Protein AF-A0A2D6ZMK0-F1 (afdb_monomer)

Solvent-accessible surface area (backbone atoms only — not comparable to full-atom values): 4923 Å² total; per-residue (Å²): 138,87,80,89,81,74,58,67,70,60,50,51,50,52,26,54,78,47,65,39,52,63,54,86,86,76,93,67,90,63,92,81,75,87,68,61,60,58,74,43,44,65,41,62,50,99,88,69,50,80,77,51,64,48,64,70,88,80,52,72,66,63,52,49,56,53,54,52,49,57,64,70,78,100

pLDDT: mean 91.14, std 6.4, range [56.69, 97.12]

Mean predicted aligned error: 4.07 Å

Radius of gyration: 15.26 Å; Cα contacts (8 Å, |Δi|>4): 62; chains: 1; bounding box: 39×21×39 Å

Sequence (74 aa):
FTGITGDIEVIYKLATDLTLPFVPVLGSDNSNYDMDHSMNLAVIDPNGNYFGFFKSPHTPEKMAQVLESIITFN

Secondary structure (DSSP, 8-state):
-------HHHHHHHHHHTT--B----S-S-S-----B---EEEE-TTS-EEEEEPSS--HHHHHHHHHHHHH--

Nearest PDB structures (foldseek):
  1wp0-assembly1_A  TM=7.320E-01  e=3.675E-02  Homo sapiens
  2gt6-assembly1_A  TM=6.933E-01  e=2.381E-01  Homo sapiens
  2b7j-assembly4_D  TM=6.870E-01  e=2.889E-01  Saccharomyces cerevisiae
  2rli-assembly1_A  TM=6.398E-01  e=3.287E-01  Homo sapiens
  2hrn-assembly1_A  TM=6.094E-01  e=3.987E-01  Homo sapiens

Foldseek 3Di:
DDDDDDDPVVVCVVCVVQVWDWDDDPPDPDPDDDTGTAPKAWDADPVGDTDHIDHPPDDPVNVVVVVVCVVVVD

Structure (mmCIF, N/CA/C/O backbone):
data_AF-A0A2D6ZMK0-F1
#
_entry.id   AF-A0A2D6ZMK0-F1
#
loop_
_atom_site.group_PDB
_atom_site.id
_atom_site.type_symbol
_atom_site.label_atom_id
_atom_site.label_alt_id
_atom_site.label_comp_id
_atom_site.label_asym_id
_atom_site.label_entity_id
_atom_site.label_seq_id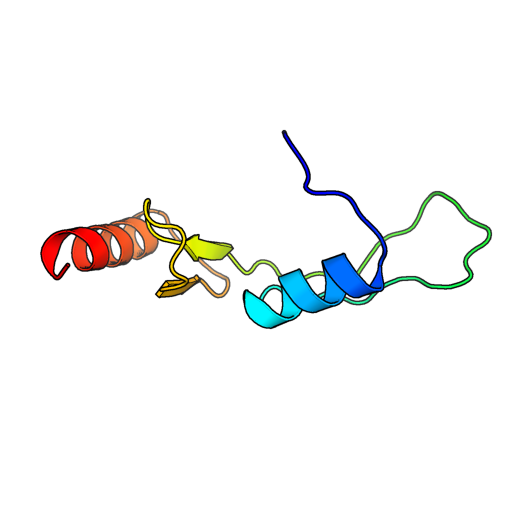
_atom_site.pdbx_PDB_ins_code
_atom_site.Cartn_x
_atom_site.Cartn_y
_atom_site.Cartn_z
_atom_site.occupancy
_atom_site.B_iso_or_equiv
_atom_site.auth_seq_id
_atom_site.auth_comp_id
_atom_site.auth_asym_id
_atom_site.auth_atom_id
_atom_site.pdbx_PDB_model_num
ATOM 1 N N . PHE A 1 1 ? 4.998 -15.878 1.702 1.00 79.81 1 PHE A N 1
ATOM 2 C CA . PHE A 1 1 ? 4.415 -14.639 1.153 1.00 79.81 1 PHE A CA 1
ATOM 3 C C . PHE A 1 1 ? 3.757 -14.989 -0.168 1.00 79.81 1 PHE A C 1
ATOM 5 O O . PHE A 1 1 ? 4.365 -15.733 -0.929 1.00 79.81 1 PHE A O 1
ATOM 12 N N . THR A 1 2 ? 2.546 -14.495 -0.416 1.00 91.56 2 THR A N 1
ATOM 13 C CA . THR A 1 2 ? 1.852 -14.665 -1.698 1.00 91.56 2 THR A CA 1
ATOM 14 C C . THR A 1 2 ? 1.758 -13.295 -2.344 1.00 91.56 2 THR A C 1
ATOM 16 O O . THR A 1 2 ? 1.073 -12.421 -1.820 1.00 91.56 2 THR A O 1
ATOM 19 N N . GLY A 1 3 ? 2.485 -13.098 -3.440 1.00 88.62 3 GLY A N 1
ATOM 20 C CA . GLY A 1 3 ? 2.411 -11.873 -4.228 1.00 88.62 3 GLY A CA 1
ATOM 21 C C . GLY A 1 3 ? 1.324 -11.976 -5.290 1.00 88.62 3 GLY A C 1
ATOM 22 O O . GLY A 1 3 ? 1.142 -13.036 -5.890 1.00 88.62 3 GLY A O 1
ATOM 23 N N . ILE A 1 4 ? 0.628 -10.870 -5.542 1.00 89.06 4 ILE A N 1
ATOM 24 C CA . ILE A 1 4 ? -0.197 -10.724 -6.743 1.00 89.06 4 ILE A CA 1
ATOM 25 C C . ILE A 1 4 ? 0.753 -10.426 -7.907 1.00 89.06 4 ILE A C 1
ATOM 27 O O . ILE A 1 4 ? 1.629 -9.573 -7.790 1.00 89.06 4 ILE A O 1
ATOM 31 N N . THR A 1 5 ? 0.595 -11.150 -9.012 1.00 92.69 5 THR A N 1
ATOM 32 C CA . THR A 1 5 ? 1.397 -10.986 -10.233 1.00 92.69 5 THR A CA 1
ATOM 33 C C . THR A 1 5 ? 0.474 -10.741 -11.422 1.00 92.69 5 THR A C 1
ATOM 35 O O . THR A 1 5 ? -0.710 -11.075 -11.366 1.00 92.69 5 THR A O 1
ATOM 38 N N . GLY A 1 6 ? 0.995 -10.125 -12.479 1.00 93.88 6 GLY A N 1
ATOM 39 C CA . GLY A 1 6 ? 0.238 -9.789 -13.680 1.00 93.88 6 GLY A CA 1
ATOM 40 C C . GLY A 1 6 ? 0.991 -8.787 -14.546 1.00 93.88 6 GLY A C 1
ATOM 41 O O . GLY A 1 6 ? 2.101 -8.376 -14.201 1.00 93.88 6 GLY A O 1
ATOM 42 N N . ASP A 1 7 ? 0.373 -8.389 -15.654 1.00 94.88 7 ASP A N 1
ATOM 43 C CA . ASP A 1 7 ? 0.927 -7.368 -16.540 1.00 94.88 7 ASP A CA 1
ATOM 44 C C . ASP A 1 7 ? 1.112 -6.038 -15.800 1.00 94.88 7 ASP A C 1
ATOM 46 O O . ASP A 1 7 ? 0.307 -5.665 -14.939 1.00 94.88 7 ASP A O 1
ATOM 50 N N . ILE A 1 8 ? 2.169 -5.298 -16.150 1.00 92.00 8 ILE A N 1
ATOM 51 C CA . ILE A 1 8 ? 2.559 -4.090 -15.411 1.00 92.00 8 ILE A CA 1
ATOM 52 C C . ILE A 1 8 ? 1.449 -3.034 -15.372 1.00 92.00 8 ILE A C 1
ATOM 54 O O . ILE A 1 8 ? 1.273 -2.374 -14.353 1.00 92.00 8 ILE A O 1
ATOM 58 N N . GLU A 1 9 ? 0.650 -2.919 -16.431 1.00 94.38 9 GLU A N 1
ATOM 59 C CA . GLU A 1 9 ? -0.487 -1.995 -16.497 1.00 94.38 9 GLU A CA 1
ATOM 60 C C . GLU A 1 9 ? -1.578 -2.352 -15.476 1.00 94.38 9 GLU A C 1
ATOM 62 O O . GLU A 1 9 ? -2.125 -1.472 -14.808 1.00 94.38 9 GLU A O 1
ATOM 67 N N . VAL A 1 10 ? -1.854 -3.649 -15.299 1.00 96.19 10 VAL A N 1
ATOM 68 C CA . VAL A 1 10 ? -2.844 -4.153 -14.336 1.00 96.19 10 VAL A CA 1
ATOM 69 C C . VAL A 1 10 ? -2.353 -3.932 -12.908 1.00 96.19 10 VAL A C 1
ATOM 71 O O . VAL A 1 10 ? -3.108 -3.446 -12.065 1.00 96.19 10 VAL A O 1
ATOM 74 N N . ILE A 1 11 ? -1.078 -4.228 -12.639 1.00 95.75 11 ILE A N 1
ATOM 75 C CA . ILE A 1 11 ? -0.468 -4.010 -11.321 1.00 95.75 11 ILE A CA 1
ATOM 76 C C . ILE A 1 11 ? -0.403 -2.516 -10.984 1.00 95.75 11 ILE A C 1
ATOM 78 O O . ILE A 1 11 ? -0.736 -2.129 -9.866 1.00 95.75 11 ILE A O 1
ATOM 82 N N . TYR A 1 12 ? -0.037 -1.664 -11.944 1.00 95.12 12 TYR A N 1
ATOM 83 C CA . TYR A 1 12 ? 0.010 -0.214 -11.753 1.00 95.12 12 TYR A CA 1
ATOM 84 C C . TYR A 1 12 ? -1.376 0.372 -11.467 1.00 95.12 12 TYR A C 1
ATOM 86 O O . TYR A 1 12 ? -1.529 1.211 -10.572 1.00 95.12 12 TYR A O 1
ATOM 94 N N . LYS A 1 13 ? -2.406 -0.109 -12.176 1.00 96.00 13 LYS A N 1
ATOM 95 C CA . LYS A 1 13 ? -3.795 0.263 -11.900 1.00 96.00 13 LYS A CA 1
ATOM 96 C C . LYS A 1 13 ? -4.226 -0.170 -10.499 1.00 96.00 13 LYS A C 1
ATOM 98 O O . LYS A 1 13 ? -4.716 0.668 -9.750 1.00 96.00 13 LYS A O 1
ATOM 103 N N . LEU A 1 14 ? -3.996 -1.431 -10.127 1.00 95.75 14 LEU A N 1
ATOM 104 C CA . LEU A 1 14 ? -4.331 -1.946 -8.795 1.00 95.75 14 LEU A CA 1
ATOM 105 C C . LEU A 1 14 ? -3.653 -1.131 -7.685 1.00 95.75 14 LEU A C 1
ATOM 107 O O . LEU A 1 14 ? -4.295 -0.739 -6.714 1.00 95.75 14 LEU A O 1
ATOM 111 N N . ALA A 1 15 ? -2.361 -0.850 -7.842 1.00 96.44 15 ALA A N 1
ATOM 112 C CA . ALA A 1 15 ? -1.598 -0.058 -6.889 1.00 96.44 15 ALA A CA 1
ATOM 113 C C . ALA A 1 15 ? -2.141 1.372 -6.760 1.00 96.44 15 ALA A C 1
ATOM 115 O O . ALA A 1 15 ? -2.239 1.894 -5.652 1.00 96.44 15 ALA A O 1
ATOM 116 N N . THR A 1 16 ? -2.532 1.992 -7.874 1.00 96.06 16 THR A N 1
ATOM 117 C CA . THR A 1 16 ? -3.139 3.330 -7.881 1.00 96.06 16 THR A CA 1
ATOM 118 C C . THR A 1 16 ? -4.496 3.327 -7.181 1.00 96.06 16 THR A C 1
ATOM 120 O O . THR A 1 16 ? -4.728 4.165 -6.310 1.00 96.06 16 THR A O 1
ATOM 123 N N . ASP A 1 17 ? -5.358 2.360 -7.506 1.00 95.88 17 ASP A N 1
ATOM 124 C CA . ASP A 1 17 ? -6.699 2.223 -6.924 1.00 95.88 17 ASP A CA 1
ATOM 125 C C . ASP A 1 17 ? -6.643 1.987 -5.396 1.00 95.88 17 ASP A C 1
ATOM 127 O O . ASP A 1 17 ? -7.547 2.402 -4.674 1.00 95.88 17 ASP A O 1
ATOM 131 N N . LEU A 1 18 ? -5.563 1.374 -4.890 1.00 96.62 18 LEU A N 1
ATOM 132 C CA . LEU A 1 18 ? -5.338 1.096 -3.463 1.00 96.62 18 LEU A CA 1
ATOM 133 C C . LEU A 1 18 ? -4.441 2.122 -2.742 1.00 96.62 18 LEU A C 1
ATOM 135 O O . LEU A 1 18 ? -4.074 1.912 -1.584 1.00 96.62 18 LEU A O 1
ATOM 139 N N . THR A 1 19 ? -4.053 3.218 -3.399 1.00 97.12 19 THR A N 1
ATOM 140 C CA . THR A 1 19 ? -3.129 4.227 -2.843 1.00 97.12 19 THR A CA 1
ATOM 141 C C . THR A 1 19 ? -1.776 3.636 -2.399 1.00 97.12 19 THR A C 1
ATOM 143 O O . THR A 1 19 ? -1.194 4.025 -1.383 1.00 97.12 19 THR A O 1
ATOM 146 N N . LEU A 1 20 ? -1.234 2.708 -3.188 1.00 96.62 20 LEU A N 1
ATOM 147 C CA . LEU A 1 20 ? 0.057 2.039 -2.991 1.00 96.62 20 LEU A CA 1
ATOM 148 C C . LEU A 1 20 ? 1.061 2.431 -4.093 1.00 96.62 20 LEU A C 1
ATOM 150 O O . LEU A 1 20 ? 1.532 1.560 -4.823 1.00 96.62 20 LEU A O 1
ATOM 154 N N . PRO A 1 21 ? 1.393 3.724 -4.275 1.00 95.12 21 PRO A N 1
ATOM 155 C CA . PRO A 1 21 ? 2.166 4.157 -5.432 1.00 95.12 21 PRO A CA 1
ATOM 156 C C . PRO A 1 21 ? 3.556 3.518 -5.462 1.00 95.12 21 PRO A C 1
ATOM 158 O O . PRO A 1 21 ? 4.206 3.327 -4.428 1.00 95.12 21 PRO A O 1
ATOM 161 N N . PHE A 1 22 ? 4.007 3.235 -6.678 1.00 95.62 22 PHE A N 1
ATOM 162 C CA . PHE A 1 22 ? 5.344 2.754 -6.984 1.00 95.62 22 PHE A CA 1
ATOM 163 C C . PHE A 1 22 ? 5.781 3.252 -8.367 1.00 95.62 22 PHE A C 1
ATOM 165 O O . PHE A 1 22 ? 4.940 3.656 -9.176 1.00 95.62 22 PHE A O 1
ATOM 172 N N . VAL A 1 23 ? 7.086 3.230 -8.640 1.00 94.62 23 VAL A N 1
ATOM 173 C CA . VAL A 1 23 ? 7.654 3.651 -9.929 1.00 94.62 23 VAL A CA 1
ATOM 174 C C . VAL A 1 23 ? 8.192 2.426 -10.668 1.00 94.62 23 VAL A C 1
ATOM 176 O O . VAL A 1 23 ? 9.202 1.872 -10.241 1.00 94.62 23 VAL A O 1
ATOM 179 N N . PRO A 1 24 ? 7.555 1.970 -11.762 1.00 89.88 24 PRO A N 1
ATOM 180 C CA . PRO A 1 24 ? 8.052 0.821 -12.506 1.00 89.88 24 PRO A CA 1
ATOM 181 C C . PRO A 1 24 ? 9.393 1.123 -13.180 1.00 89.88 24 PRO A C 1
ATOM 183 O O . PRO A 1 24 ? 9.574 2.181 -13.784 1.00 89.88 24 PRO A O 1
ATOM 186 N N . VAL A 1 25 ? 10.305 0.152 -13.153 1.00 90.00 25 VAL A N 1
ATOM 187 C CA . VAL A 1 25 ? 11.533 0.175 -13.956 1.00 90.00 25 VAL A CA 1
ATOM 188 C C . VAL A 1 25 ? 11.238 -0.501 -15.294 1.00 90.00 25 VAL A C 1
ATOM 190 O O . VAL A 1 25 ? 10.993 -1.704 -15.347 1.00 90.00 25 VAL A O 1
ATOM 193 N N . LEU A 1 26 ? 11.223 0.276 -16.378 1.00 85.44 26 LEU A N 1
ATOM 194 C CA . LEU A 1 26 ? 10.891 -0.205 -17.723 1.00 85.44 26 LEU A CA 1
ATOM 195 C C . LEU A 1 26 ? 12.138 -0.244 -18.612 1.00 85.44 26 LEU A C 1
ATOM 197 O O . LEU A 1 26 ? 12.952 0.675 -18.583 1.00 85.44 26 LEU A O 1
ATOM 201 N N . GLY A 1 27 ? 12.266 -1.292 -19.432 1.00 84.50 27 GLY A N 1
ATOM 202 C CA . GLY A 1 27 ? 13.321 -1.391 -20.449 1.00 84.50 27 GLY A CA 1
ATOM 203 C C . GLY A 1 27 ? 14.734 -1.668 -19.921 1.00 84.50 27 GLY A C 1
ATOM 204 O O . GLY A 1 27 ? 15.691 -1.478 -20.665 1.00 84.50 27 GLY A O 1
ATOM 205 N N . SER A 1 28 ? 14.876 -2.108 -18.667 1.00 85.50 28 SER A N 1
ATOM 206 C CA . SER A 1 28 ? 16.156 -2.564 -18.111 1.00 85.50 28 SER A CA 1
ATOM 207 C C . SER A 1 28 ? 16.517 -3.952 -18.649 1.00 85.50 28 SER A C 1
ATOM 209 O O . SER A 1 28 ? 15.686 -4.859 -18.641 1.00 85.50 28 SER A O 1
ATOM 211 N N . ASP A 1 29 ? 17.763 -4.128 -19.081 1.00 87.25 29 ASP A N 1
ATOM 212 C CA . ASP A 1 29 ? 18.372 -5.425 -19.402 1.00 87.25 29 ASP A CA 1
ATOM 213 C C . ASP A 1 29 ? 18.906 -6.147 -18.151 1.00 87.25 29 ASP A C 1
ATOM 215 O O . ASP A 1 29 ? 19.150 -7.355 -18.171 1.00 87.25 29 ASP A O 1
ATOM 219 N N . ASN A 1 30 ? 19.047 -5.419 -17.042 1.00 88.81 30 ASN A N 1
ATOM 220 C CA . ASN A 1 30 ? 19.426 -5.959 -15.749 1.00 88.81 30 ASN A CA 1
ATOM 221 C C . ASN A 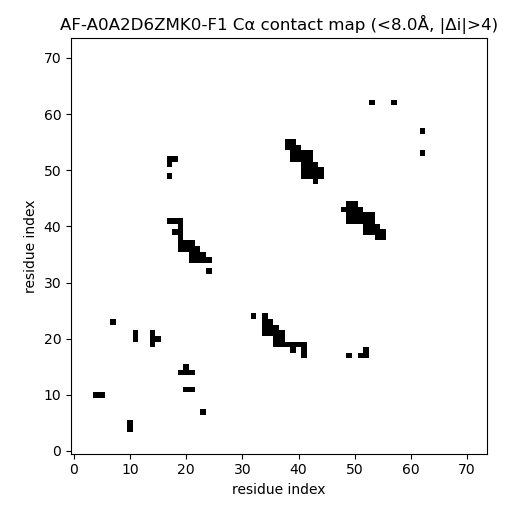1 30 ? 18.201 -6.514 -15.007 1.00 88.81 30 ASN A C 1
ATOM 223 O O . ASN A 1 30 ? 17.255 -5.782 -14.709 1.00 88.81 30 ASN A O 1
ATOM 227 N N . SER A 1 31 ? 18.257 -7.802 -14.659 1.00 84.44 31 SER A N 1
ATOM 228 C CA . SER A 1 31 ? 17.229 -8.494 -13.874 1.00 84.44 31 SER A CA 1
ATOM 229 C C . SER A 1 31 ? 17.267 -8.171 -12.376 1.00 84.44 31 SER A C 1
ATOM 231 O O . SER A 1 31 ? 16.325 -8.503 -11.664 1.00 84.44 31 SER A O 1
ATOM 233 N N . ASN A 1 32 ? 18.348 -7.560 -11.886 1.00 92.38 32 ASN A N 1
ATOM 234 C CA . ASN A 1 32 ? 18.520 -7.156 -10.493 1.00 92.38 32 ASN A CA 1
ATOM 235 C C . ASN A 1 32 ? 18.421 -5.633 -10.400 1.00 92.38 32 ASN A C 1
ATOM 237 O O . ASN A 1 32 ? 19.369 -4.924 -10.742 1.00 92.38 32 ASN A O 1
ATOM 241 N N . TYR A 1 33 ? 17.283 -5.135 -9.934 1.00 90.31 33 TYR A N 1
ATOM 242 C CA . TYR A 1 33 ? 17.036 -3.706 -9.800 1.00 90.31 33 TYR A CA 1
ATOM 243 C C . TYR A 1 33 ? 16.292 -3.401 -8.503 1.00 90.31 33 TYR A C 1
ATOM 245 O O . TYR A 1 33 ? 15.530 -4.225 -7.997 1.00 90.31 33 TYR A O 1
ATOM 253 N N . ASP A 1 34 ? 16.508 -2.188 -8.007 1.00 91.75 34 ASP A N 1
ATOM 254 C CA . ASP A 1 34 ? 15.694 -1.600 -6.953 1.00 91.75 34 ASP A CA 1
ATOM 255 C C . ASP A 1 34 ? 14.520 -0.842 -7.571 1.00 91.75 34 ASP A C 1
ATOM 257 O O . ASP A 1 34 ? 14.582 -0.380 -8.714 1.00 91.75 34 ASP A O 1
ATOM 261 N N . MET A 1 35 ? 13.440 -0.705 -6.808 1.00 91.31 35 MET A N 1
ATOM 262 C CA . MET A 1 35 ? 12.244 -0.003 -7.249 1.00 91.31 35 MET A CA 1
ATOM 263 C C . MET A 1 35 ? 11.747 0.923 -6.148 1.00 91.31 35 MET A C 1
ATOM 265 O O . MET A 1 35 ? 11.522 0.483 -5.020 1.00 91.31 35 MET A O 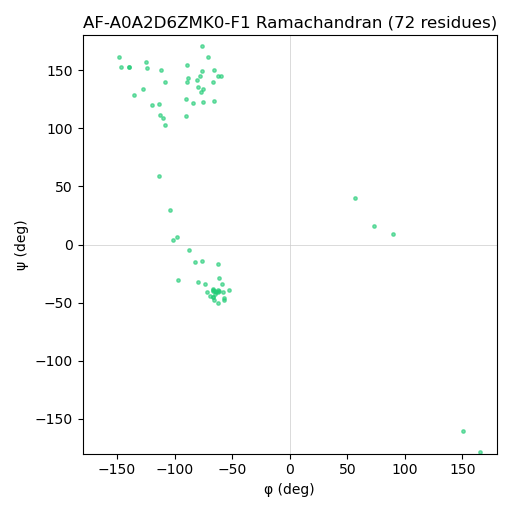1
ATOM 269 N N . ASP A 1 36 ? 11.511 2.186 -6.495 1.00 94.94 36 ASP A N 1
ATOM 270 C CA . ASP A 1 36 ? 10.855 3.114 -5.584 1.00 94.94 36 ASP A CA 1
ATOM 271 C C . ASP A 1 36 ? 9.413 2.661 -5.344 1.00 94.94 36 ASP A C 1
ATOM 273 O O . ASP A 1 36 ? 8.608 2.519 -6.273 1.00 94.94 36 ASP A O 1
ATOM 277 N N . HIS A 1 37 ? 9.075 2.451 -4.075 1.00 95.19 37 HIS A N 1
ATOM 278 C CA . HIS A 1 37 ? 7.743 2.052 -3.647 1.00 95.19 37 HIS A CA 1
ATOM 279 C C . HIS A 1 37 ? 7.329 2.787 -2.371 1.00 95.19 37 HIS A C 1
ATOM 281 O O . HIS A 1 37 ? 8.151 3.183 -1.542 1.00 95.19 37 HIS A O 1
ATOM 287 N N . SER A 1 38 ? 6.022 2.958 -2.186 1.00 95.56 38 SER A N 1
ATOM 288 C CA . SER A 1 38 ? 5.489 3.453 -0.918 1.00 95.56 38 SER A CA 1
ATOM 289 C C . SER A 1 38 ? 5.601 2.410 0.200 1.00 95.56 38 SER A C 1
ATOM 291 O O . SER A 1 38 ? 5.728 1.212 -0.043 1.00 95.56 38 SER A O 1
ATOM 293 N N . MET A 1 39 ? 5.505 2.873 1.445 1.00 95.44 39 MET A N 1
ATOM 294 C CA . MET A 1 39 ? 5.273 2.028 2.626 1.00 95.44 39 MET A CA 1
ATOM 295 C C . MET A 1 39 ? 3.817 2.144 3.100 1.00 95.44 39 MET A C 1
ATOM 297 O O . MET A 1 39 ? 3.537 2.083 4.296 1.00 95.44 39 MET A O 1
ATOM 301 N N . ASN A 1 40 ? 2.895 2.403 2.171 1.00 96.25 40 ASN A N 1
ATOM 302 C CA . ASN A 1 40 ? 1.481 2.480 2.500 1.00 96.25 40 ASN A CA 1
ATOM 303 C C . ASN A 1 40 ? 0.912 1.069 2.691 1.00 96.25 40 ASN A C 1
ATOM 305 O O . ASN A 1 40 ? 1.348 0.120 2.040 1.00 96.25 40 ASN A O 1
ATOM 309 N N . LEU A 1 41 ? -0.090 0.942 3.559 1.00 95.75 41 LEU A N 1
ATOM 310 C CA . LEU A 1 41 ? -0.847 -0.297 3.748 1.00 95.75 41 LEU A CA 1
ATOM 311 C C . LEU A 1 41 ? -2.314 -0.034 3.416 1.00 95.75 41 LEU A C 1
ATOM 313 O O . LEU A 1 41 ? -2.934 0.805 4.065 1.00 95.75 41 LEU A O 1
ATOM 317 N N . ALA A 1 42 ? -2.870 -0.735 2.431 1.00 95.25 42 ALA A N 1
ATOM 318 C CA . ALA A 1 42 ? -4.286 -0.631 2.089 1.00 95.25 42 ALA A CA 1
ATOM 319 C C . ALA A 1 42 ? -5.151 -1.428 3.079 1.00 95.25 42 ALA A C 1
ATOM 321 O O . ALA A 1 42 ? -4.752 -2.496 3.547 1.00 95.25 42 ALA A O 1
ATOM 322 N N . VAL A 1 43 ? -6.346 -0.918 3.375 1.00 93.50 43 VAL A N 1
ATOM 323 C CA . VAL A 1 43 ? -7.342 -1.553 4.243 1.00 93.50 43 VAL A CA 1
ATOM 324 C C . VAL A 1 43 ? -8.546 -1.940 3.399 1.00 93.50 43 VAL A C 1
ATOM 326 O O . VAL A 1 43 ? -9.172 -1.093 2.758 1.00 93.50 43 VAL A O 1
ATOM 329 N N . ILE A 1 44 ? -8.852 -3.232 3.402 1.00 90.75 44 ILE A N 1
ATOM 330 C CA . ILE A 1 44 ? -9.945 -3.839 2.646 1.00 90.75 44 ILE A CA 1
ATOM 331 C C . ILE A 1 44 ? -10.776 -4.657 3.638 1.00 90.75 44 ILE A C 1
ATOM 333 O O . ILE A 1 44 ? -10.204 -5.367 4.468 1.00 90.75 44 ILE A O 1
ATOM 337 N N . ASP A 1 45 ? -12.102 -4.537 3.588 1.00 86.25 45 ASP A N 1
ATOM 338 C CA . ASP A 1 45 ? -12.992 -5.340 4.436 1.00 86.25 45 ASP A CA 1
ATOM 339 C C . ASP A 1 45 ? -13.125 -6.795 3.930 1.00 86.25 45 ASP A C 1
ATOM 341 O O . ASP A 1 45 ? -12.692 -7.123 2.821 1.00 86.25 45 ASP A O 1
ATOM 345 N N . PRO A 1 46 ? -13.759 -7.696 4.704 1.00 85.44 46 PRO A N 1
ATOM 346 C CA . PRO A 1 46 ? -13.993 -9.073 4.264 1.00 85.44 46 PRO A CA 1
ATOM 347 C C . PRO A 1 46 ? -14.887 -9.225 3.019 1.00 85.44 46 PRO A C 1
ATOM 349 O O . PRO A 1 46 ? -14.875 -10.291 2.408 1.00 85.44 46 PRO A O 1
ATOM 352 N N . ASN A 1 47 ? -15.653 -8.196 2.638 1.00 89.19 47 ASN A N 1
ATOM 353 C CA . ASN A 1 47 ? -16.483 -8.190 1.428 1.00 89.19 47 ASN A CA 1
ATOM 354 C C . ASN A 1 47 ? -15.707 -7.709 0.186 1.00 89.19 47 ASN A C 1
ATOM 356 O O . ASN A 1 47 ? -16.243 -7.750 -0.920 1.00 89.19 47 ASN A O 1
ATOM 360 N N . GLY A 1 48 ? -14.454 -7.269 0.350 1.00 89.50 48 GLY A N 1
ATOM 361 C CA . GLY A 1 48 ? -13.602 -6.762 -0.723 1.00 89.50 48 GLY A CA 1
ATOM 362 C C . GLY A 1 48 ? -13.719 -5.256 -0.971 1.00 89.50 48 GLY A C 1
ATOM 363 O O . GLY A 1 48 ? -13.168 -4.765 -1.956 1.00 89.50 48 GLY A O 1
ATOM 364 N N . ASN A 1 49 ? -14.407 -4.505 -0.107 1.00 90.88 49 ASN A N 1
ATOM 365 C CA . ASN A 1 49 ? -14.526 -3.056 -0.242 1.00 90.88 49 ASN A CA 1
ATOM 366 C C . ASN A 1 49 ? -13.269 -2.358 0.277 1.00 90.88 49 ASN A C 1
ATOM 368 O O . ASN A 1 49 ? -12.771 -2.661 1.363 1.00 90.88 49 ASN A O 1
ATOM 372 N N . TYR A 1 50 ? -12.784 -1.377 -0.479 1.00 93.00 50 TYR A N 1
ATOM 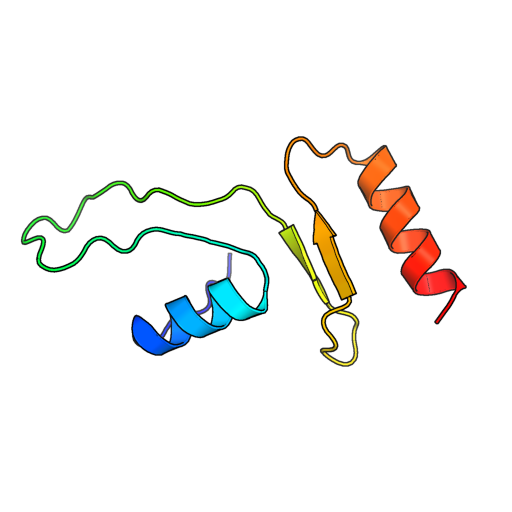373 C CA . TYR A 1 50 ? -11.683 -0.520 -0.055 1.00 93.00 50 TYR A CA 1
ATOM 374 C C . TYR A 1 50 ? -12.156 0.504 0.986 1.00 93.00 50 TYR A C 1
ATOM 376 O O . TYR A 1 50 ? -13.057 1.296 0.712 1.00 93.00 50 TYR A O 1
ATOM 384 N N . PHE A 1 51 ? -11.528 0.507 2.165 1.00 91.56 51 PHE A N 1
ATOM 385 C CA . PHE A 1 51 ? -11.836 1.438 3.261 1.00 91.56 51 PHE A CA 1
ATOM 386 C C . PHE A 1 51 ? -10.895 2.642 3.312 1.00 91.56 51 PHE A C 1
ATOM 388 O O . PHE A 1 51 ? -11.283 3.720 3.758 1.00 91.56 51 PHE A O 1
ATOM 395 N N . GLY A 1 52 ? -9.647 2.467 2.884 1.00 93.25 52 GLY A N 1
ATOM 396 C CA . GLY A 1 52 ? -8.618 3.496 2.970 1.00 93.25 52 GLY A CA 1
ATOM 397 C C . GLY A 1 52 ? -7.227 2.891 3.101 1.00 93.25 52 GLY A C 1
ATOM 398 O O . GLY A 1 52 ? -7.009 1.724 2.785 1.00 93.25 52 GLY A O 1
ATOM 399 N N . PHE A 1 53 ? -6.272 3.680 3.588 1.00 95.12 53 PHE A N 1
ATOM 400 C CA . PHE A 1 53 ? -4.887 3.243 3.729 1.00 95.12 53 PHE A CA 1
ATOM 401 C C . PHE A 1 53 ? -4.210 3.872 4.950 1.00 95.12 53 PHE A C 1
ATOM 403 O O . PHE A 1 53 ? -4.540 4.982 5.370 1.00 95.12 53 PHE A O 1
ATOM 410 N N . PHE A 1 54 ? -3.213 3.177 5.488 1.00 95.75 54 PHE A N 1
ATOM 411 C CA . PHE A 1 54 ? -2.266 3.726 6.446 1.00 95.75 54 PHE A CA 1
ATOM 412 C C . PHE A 1 54 ? -1.069 4.308 5.702 1.00 95.75 54 PHE A C 1
ATOM 414 O O . PHE A 1 54 ? -0.408 3.611 4.931 1.00 95.75 54 PHE A O 1
ATOM 421 N N . LYS A 1 55 ? -0.767 5.578 5.971 1.00 94.31 55 LYS A N 1
ATOM 422 C CA . LYS A 1 55 ? 0.480 6.218 5.547 1.00 94.31 55 LYS A CA 1
ATOM 423 C C . LYS A 1 55 ? 1.554 6.013 6.614 1.00 94.31 55 LYS A C 1
ATOM 425 O O . LYS A 1 55 ? 1.267 6.125 7.806 1.00 94.31 55 LYS A O 1
ATOM 430 N N . SER A 1 56 ? 2.789 5.755 6.196 1.00 92.12 56 SER A N 1
ATOM 431 C CA . SER A 1 56 ? 3.923 5.681 7.118 1.00 92.12 56 SER A CA 1
ATOM 432 C C . SER A 1 56 ? 4.226 7.045 7.781 1.00 92.12 56 SER A C 1
ATOM 434 O O . SER A 1 56 ? 3.997 8.096 7.171 1.00 92.12 56 SER A O 1
ATOM 436 N N . PRO A 1 57 ? 4.761 7.064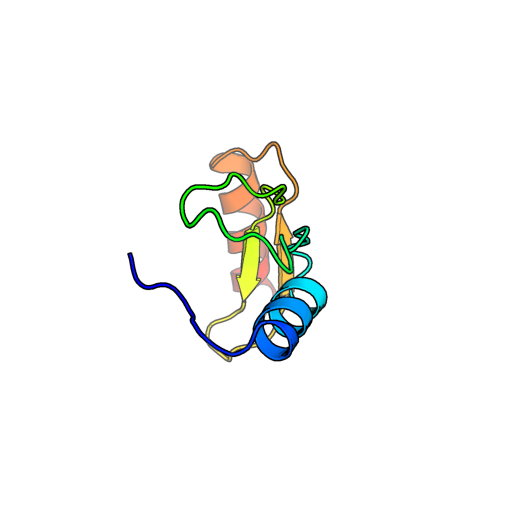 9.021 1.00 93.62 57 PRO A N 1
ATOM 437 C CA . PRO A 1 57 ? 5.012 5.917 9.896 1.00 93.62 57 PRO A CA 1
ATOM 438 C C . PRO A 1 57 ? 3.745 5.446 10.633 1.00 93.62 57 PRO A C 1
ATOM 440 O O . PRO A 1 57 ? 2.948 6.249 11.119 1.00 93.62 57 PRO A O 1
ATOM 443 N N . HIS A 1 58 ? 3.602 4.131 10.780 1.00 91.75 58 HIS A N 1
ATOM 444 C CA . HIS A 1 58 ? 2.507 3.484 11.508 1.00 91.75 58 HIS A CA 1
ATOM 445 C C . HIS A 1 58 ? 3.010 2.797 12.790 1.00 91.75 58 HIS A C 1
ATOM 447 O O . HIS A 1 58 ? 4.146 2.318 12.833 1.00 91.75 58 HIS A O 1
ATOM 453 N N . THR A 1 59 ? 2.157 2.706 13.815 1.00 95.38 59 THR A N 1
ATOM 454 C CA . THR A 1 59 ? 2.405 1.906 15.029 1.00 95.38 59 THR A CA 1
ATOM 455 C C . THR A 1 59 ? 1.269 0.903 15.239 1.00 95.38 59 THR A C 1
ATOM 457 O O . THR A 1 59 ? 0.144 1.188 14.809 1.00 95.38 59 THR A O 1
ATOM 460 N N . PRO A 1 60 ? 1.522 -0.254 15.883 1.00 95.56 60 PRO A N 1
ATOM 461 C CA . PRO A 1 60 ? 0.483 -1.247 16.159 1.00 95.56 60 PRO A CA 1
ATOM 462 C C . PRO A 1 60 ? -0.745 -0.662 16.866 1.00 95.56 60 PRO A C 1
ATOM 464 O O . PRO A 1 60 ? -1.867 -0.982 16.491 1.00 95.56 60 PRO A O 1
ATOM 467 N N . GLU A 1 61 ? -0.549 0.257 17.814 1.00 96.12 61 GLU A N 1
ATOM 468 C CA . GLU A 1 61 ? -1.627 0.863 18.606 1.00 96.12 61 GLU A CA 1
ATOM 469 C C . GLU A 1 61 ? -2.545 1.731 17.739 1.00 96.12 61 GLU A C 1
ATOM 471 O O . GLU A 1 61 ? -3.767 1.615 17.813 1.00 96.12 61 GLU A O 1
ATOM 476 N N . LYS A 1 62 ? -1.966 2.570 16.865 1.00 91.12 62 LYS A N 1
ATOM 477 C CA . LYS A 1 62 ? -2.746 3.410 15.941 1.00 91.12 62 LYS A CA 1
ATOM 478 C C . LYS A 1 62 ? -3.496 2.571 14.911 1.00 91.12 62 LYS A C 1
ATOM 480 O O . LYS A 1 62 ? -4.626 2.904 14.564 1.00 91.12 62 LYS A O 1
ATOM 485 N N . MET A 1 63 ? -2.872 1.502 14.416 1.00 94.69 63 MET A N 1
ATOM 486 C CA . MET A 1 63 ? -3.523 0.597 13.469 1.00 94.69 63 MET A CA 1
ATOM 487 C C . MET A 1 63 ? -4.682 -0.150 14.129 1.00 94.69 63 MET A C 1
ATOM 489 O O . MET A 1 63 ? -5.764 -0.186 13.553 1.00 94.69 63 MET A O 1
ATOM 493 N N . ALA A 1 64 ? -4.489 -0.674 15.344 1.00 94.25 64 ALA A N 1
ATOM 494 C CA . ALA A 1 64 ? -5.539 -1.356 16.097 1.00 94.25 64 ALA A CA 1
ATOM 495 C C . ALA A 1 64 ? -6.761 -0.451 16.302 1.00 94.25 64 ALA A C 1
ATOM 497 O O . ALA A 1 64 ? -7.867 -0.844 15.950 1.00 94.25 64 ALA A O 1
ATOM 498 N N . GLN A 1 65 ? -6.554 0.797 16.736 1.00 91.69 65 GLN A N 1
ATOM 499 C CA . GLN A 1 65 ? -7.643 1.757 16.941 1.00 91.69 65 GLN A CA 1
ATOM 500 C C . GLN A 1 65 ? -8.472 2.011 15.667 1.00 91.69 65 GLN A C 1
ATOM 502 O O . GLN A 1 65 ? -9.696 2.121 15.730 1.00 91.69 65 GLN A O 1
ATOM 507 N N . VAL A 1 66 ? -7.819 2.123 14.506 1.00 89.25 66 VAL A N 1
ATOM 508 C CA . VAL A 1 66 ? -8.514 2.327 13.223 1.00 89.25 66 VAL A CA 1
ATOM 509 C C . VAL A 1 66 ? -9.245 1.061 12.780 1.00 89.25 66 VAL A C 1
ATOM 511 O O . VAL A 1 66 ? -10.373 1.141 12.309 1.00 89.25 66 VAL A O 1
ATOM 514 N N . LEU A 1 67 ? -8.640 -0.115 12.938 1.00 91.50 67 LEU A N 1
ATOM 515 C CA . LEU A 1 67 ? -9.284 -1.375 12.563 1.00 91.50 67 LEU A CA 1
ATOM 516 C C . LEU A 1 67 ? -10.501 -1.676 13.451 1.00 91.50 67 LEU A C 1
ATOM 518 O O . LEU A 1 67 ? -11.541 -2.091 12.945 1.00 91.50 67 LEU A O 1
ATOM 522 N N . GLU A 1 68 ? -10.409 -1.405 14.754 1.00 90.69 68 GLU A N 1
ATOM 523 C CA . GLU A 1 68 ? -11.529 -1.539 15.691 1.00 90.69 68 GLU A CA 1
ATOM 524 C C . GLU A 1 68 ? -12.691 -0.606 15.334 1.00 90.69 68 GLU A C 1
ATOM 526 O O . GLU A 1 68 ? -13.851 -1.022 15.402 1.00 90.69 68 GLU A O 1
ATOM 531 N N . SER A 1 69 ? -12.413 0.631 14.905 1.00 85.75 69 SER A N 1
ATOM 532 C CA . SER A 1 69 ? -13.474 1.555 14.489 1.00 85.75 69 SER A CA 1
ATOM 533 C C . SER A 1 69 ? -14.175 1.083 13.212 1.00 85.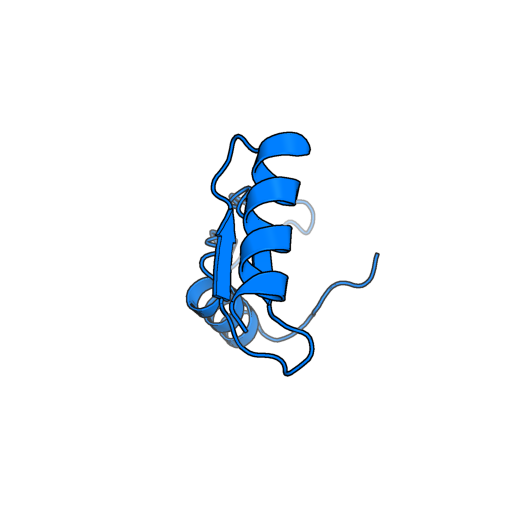75 69 SER A C 1
ATOM 535 O O . SER A 1 69 ? -15.400 1.143 13.143 1.00 85.75 69 SER A O 1
ATOM 537 N N . ILE A 1 70 ? -13.439 0.527 12.245 1.00 84.69 70 ILE A N 1
ATOM 538 C CA . ILE A 1 70 ? -14.021 -0.045 11.019 1.00 84.69 70 ILE A CA 1
ATOM 539 C C . ILE A 1 70 ? -14.961 -1.211 11.344 1.00 84.69 70 ILE A C 1
ATOM 541 O O . ILE A 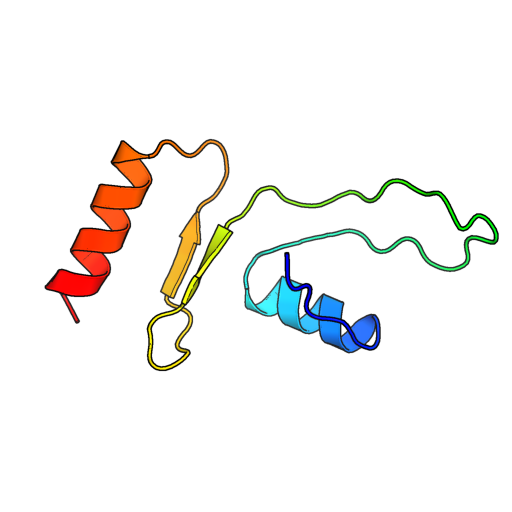1 70 ? -16.019 -1.326 10.738 1.00 84.69 70 ILE A O 1
ATOM 545 N N . ILE A 1 71 ? -14.602 -2.068 12.303 1.00 81.56 71 ILE A N 1
ATOM 546 C CA . ILE A 1 71 ? -15.444 -3.209 12.697 1.00 81.56 71 ILE A CA 1
ATOM 547 C C . ILE A 1 71 ? -16.663 -2.752 13.511 1.00 81.56 71 ILE A C 1
ATOM 549 O O . ILE A 1 71 ? -17.723 -3.355 13.408 1.00 81.56 71 ILE A O 1
ATOM 553 N N . THR A 1 72 ? -16.524 -1.704 14.327 1.00 82.12 72 THR A N 1
ATOM 554 C CA . THR A 1 72 ? -17.591 -1.252 15.237 1.00 82.12 72 THR A CA 1
ATOM 555 C C . THR A 1 72 ? -18.670 -0.422 14.536 1.00 82.12 72 THR A C 1
ATOM 557 O O . THR A 1 72 ? -19.822 -0.443 14.962 1.00 82.12 72 THR A O 1
ATOM 560 N N . PHE A 1 73 ? -18.307 0.339 13.498 1.00 67.38 73 PHE A N 1
ATOM 561 C CA . PHE A 1 73 ? -19.219 1.255 12.798 1.00 67.38 73 PHE A CA 1
ATOM 562 C C . PHE A 1 73 ? -19.763 0.716 11.460 1.00 67.38 73 PHE A C 1
ATOM 564 O O . PHE A 1 73 ? -20.488 1.449 10.786 1.00 67.38 73 PHE A O 1
ATOM 571 N N . ASN A 1 74 ? -19.436 -0.530 11.096 1.00 56.69 74 ASN A N 1
ATOM 572 C CA . ASN A 1 74 ? -20.009 -1.252 9.951 1.00 56.69 74 ASN A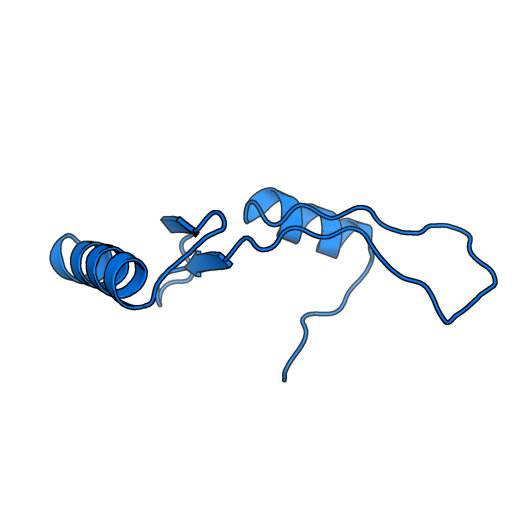 CA 1
ATOM 573 C C . ASN A 1 74 ? -21.137 -2.199 10.363 1.00 56.69 74 ASN A C 1
ATOM 575 O O . ASN A 1 74 ? -2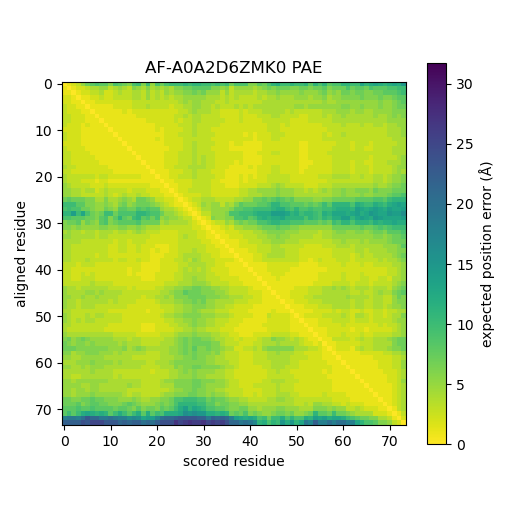1.035 -2.810 11.449 1.00 56.69 74 ASN A O 1
#